Protein AF-A0A4Y2QS00-F1 (afdb_monomer_lite)

Structure (mmCIF, N/CA/C/O backbone):
data_AF-A0A4Y2QS00-F1
#
_entry.id   AF-A0A4Y2QS00-F1
#
loop_
_atom_site.group_PDB
_atom_site.id
_atom_site.type_symbol
_atom_site.label_atom_id
_atom_site.label_alt_id
_atom_site.label_comp_id
_atom_site.label_asym_id
_atom_site.label_entity_id
_atom_site.label_seq_id
_atom_site.pdbx_PDB_ins_code
_atom_site.Cartn_x
_atom_site.Cartn_y
_atom_site.Cartn_z
_atom_site.occupancy
_atom_site.B_iso_or_equiv
_atom_site.auth_seq_id
_atom_site.auth_comp_id
_atom_site.auth_asym_id
_atom_site.auth_atom_id
_atom_site.pdbx_PDB_model_num
ATOM 1 N N . MET A 1 1 ? 9.511 8.381 -19.163 1.00 77.06 1 MET A N 1
ATOM 2 C CA . MET A 1 1 ? 9.287 7.650 -17.892 1.00 77.06 1 MET A CA 1
ATOM 3 C C . MET A 1 1 ? 8.095 8.180 -17.091 1.00 77.06 1 MET A C 1
ATOM 5 O O . MET A 1 1 ? 7.253 7.379 -16.705 1.00 77.06 1 MET A O 1
ATOM 9 N N . ASN A 1 2 ? 7.961 9.499 -16.889 1.00 86.25 2 ASN A N 1
ATOM 10 C CA . ASN A 1 2 ? 6.842 10.070 -16.116 1.00 86.25 2 ASN A CA 1
ATOM 11 C C . ASN A 1 2 ? 5.462 9.656 -16.654 1.00 86.25 2 ASN A C 1
ATOM 13 O O . ASN A 1 2 ? 4.643 9.156 -15.889 1.00 86.25 2 ASN A O 1
ATOM 17 N N . ARG A 1 3 ? 5.238 9.755 -17.972 1.00 92.19 3 ARG A N 1
ATOM 18 C CA . ARG A 1 3 ? 3.991 9.306 -18.619 1.00 92.19 3 ARG A CA 1
ATOM 19 C C . ARG A 1 3 ? 3.634 7.857 -18.260 1.00 92.19 3 ARG A C 1
ATOM 21 O O . ARG A 1 3 ? 2.551 7.603 -17.752 1.00 92.19 3 ARG A O 1
ATOM 28 N N . THR A 1 4 ? 4.585 6.938 -18.418 1.00 91.81 4 THR A N 1
ATOM 29 C CA . THR A 1 4 ? 4.418 5.511 -18.106 1.00 91.81 4 THR A CA 1
ATOM 30 C C . THR A 1 4 ? 4.023 5.269 -16.647 1.00 91.81 4 THR A C 1
ATOM 32 O O . THR A 1 4 ? 3.169 4.430 -16.374 1.00 91.81 4 THR A O 1
ATOM 35 N N . LEU A 1 5 ? 4.623 5.994 -15.696 1.00 93.62 5 LEU A N 1
ATOM 36 C CA . LEU A 1 5 ? 4.269 5.869 -14.278 1.00 93.62 5 LEU A CA 1
ATOM 37 C C . LEU A 1 5 ? 2.853 6.371 -13.994 1.00 93.62 5 LEU A C 1
ATOM 39 O O . LEU A 1 5 ? 2.120 5.717 -13.256 1.00 93.62 5 LEU A O 1
ATOM 43 N N . PHE A 1 6 ? 2.453 7.493 -14.597 1.00 95.00 6 PHE A N 1
ATOM 44 C CA . PHE A 1 6 ? 1.093 8.014 -14.468 1.00 95.00 6 PHE A CA 1
ATOM 45 C C . PHE A 1 6 ? 0.054 7.070 -15.078 1.00 95.00 6 PHE A C 1
ATOM 47 O O . PHE A 1 6 ? -0.988 6.854 -14.465 1.00 95.00 6 PHE A O 1
ATOM 54 N N . ASP A 1 7 ? 0.336 6.467 -16.231 1.00 95.25 7 ASP A N 1
ATOM 55 C CA . ASP A 1 7 ? -0.579 5.516 -16.872 1.00 95.25 7 ASP A CA 1
ATOM 56 C C . ASP A 1 7 ? -0.750 4.247 -16.023 1.00 95.25 7 ASP A C 1
ATOM 58 O O . ASP A 1 7 ? -1.876 3.823 -15.758 1.00 95.25 7 ASP A O 1
ATOM 62 N N . LYS A 1 8 ? 0.348 3.709 -15.469 1.00 94.62 8 LYS A N 1
ATOM 63 C CA . LYS A 1 8 ? 0.295 2.597 -14.503 1.00 94.62 8 LYS A CA 1
ATOM 64 C C . LYS A 1 8 ? -0.479 2.973 -13.238 1.00 94.62 8 LYS A C 1
ATOM 66 O O . LYS A 1 8 ? -1.305 2.193 -12.772 1.00 94.62 8 LYS A O 1
ATOM 71 N N . ALA A 1 9 ? -0.245 4.164 -12.687 1.00 94.38 9 ALA A N 1
ATOM 72 C CA . ALA A 1 9 ? -0.947 4.634 -11.496 1.00 94.38 9 ALA A CA 1
ATOM 73 C C . ALA A 1 9 ? -2.456 4.800 -11.741 1.00 94.38 9 ALA A C 1
ATOM 75 O O . ALA A 1 9 ? -3.254 4.419 -10.887 1.00 94.38 9 ALA A O 1
ATOM 76 N N . ARG A 1 10 ? -2.862 5.315 -12.911 1.00 94.31 10 ARG A N 1
ATOM 77 C CA . ARG A 1 10 ? -4.276 5.410 -13.314 1.00 94.31 10 ARG A CA 1
ATOM 78 C C . ARG A 1 10 ? -4.9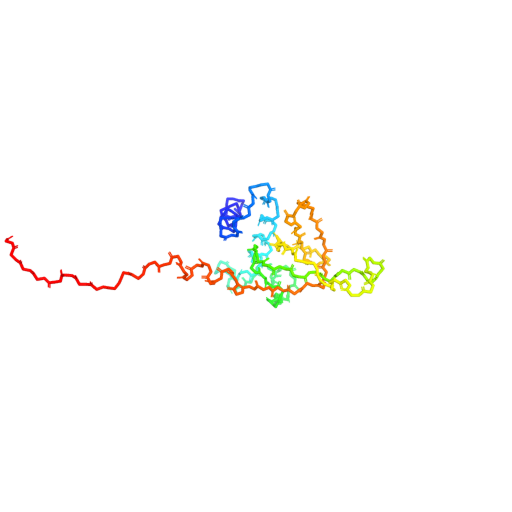32 4.035 -13.379 1.00 94.31 10 ARG A C 1
ATOM 80 O O . ARG A 1 10 ? -5.998 3.862 -12.794 1.00 94.31 10 ARG A O 1
ATOM 87 N N . ALA A 1 11 ? -4.277 3.068 -14.021 1.00 92.81 11 ALA A N 1
ATOM 88 C CA . ALA A 1 11 ? -4.771 1.696 -14.096 1.00 92.81 11 ALA A CA 1
ATOM 89 C C . ALA A 1 11 ? -4.928 1.072 -12.698 1.00 92.81 11 ALA A C 1
ATOM 91 O O . ALA A 1 11 ? -5.977 0.517 -12.390 1.00 92.81 11 ALA A O 1
ATOM 92 N N . MET A 1 12 ? -3.936 1.243 -11.815 1.00 92.81 12 MET A N 1
ATOM 93 C CA . MET A 1 12 ? -4.010 0.758 -10.430 1.00 92.81 12 MET A CA 1
ATOM 94 C C . MET A 1 12 ? -5.163 1.391 -9.648 1.00 92.81 12 MET A C 1
ATOM 96 O O . MET A 1 12 ? -5.860 0.688 -8.922 1.00 92.81 12 MET A O 1
ATOM 100 N N . LEU A 1 13 ? -5.383 2.703 -9.774 1.00 92.06 13 LEU A N 1
ATOM 101 C CA . LEU A 1 13 ? -6.494 3.389 -9.101 1.00 92.06 13 LEU A CA 1
ATOM 102 C C . LEU A 1 13 ? -7.857 2.901 -9.597 1.00 92.06 13 LEU A C 1
ATOM 104 O O . LEU A 1 13 ? -8.763 2.714 -8.788 1.00 92.06 13 LEU A O 1
ATOM 108 N N . TYR A 1 14 ? -7.987 2.695 -10.908 1.00 91.12 14 TYR A N 1
ATOM 109 C CA . TYR A 1 14 ? -9.213 2.188 -11.515 1.00 91.12 14 TYR A CA 1
ATOM 110 C C . TYR A 1 14 ? -9.522 0.768 -11.027 1.00 91.12 14 TYR A C 1
ATOM 112 O O . TYR A 1 14 ? -10.623 0.505 -10.550 1.00 91.12 14 TYR A O 1
ATOM 120 N N . ASP A 1 15 ? -8.519 -0.111 -11.049 1.00 89.00 15 ASP A N 1
ATOM 121 C CA . ASP A 1 15 ? -8.648 -1.504 -10.618 1.00 89.00 15 ASP A CA 1
ATOM 122 C C . ASP A 1 15 ? -8.987 -1.640 -9.125 1.00 89.00 15 ASP A C 1
ATOM 124 O O . ASP A 1 15 ? -9.842 -2.428 -8.726 1.00 89.00 15 ASP A O 1
ATOM 128 N N . SER A 1 16 ? -8.342 -0.819 -8.295 1.00 86.88 16 SER A N 1
ATOM 129 C CA . SER A 1 16 ? -8.509 -0.819 -6.838 1.00 86.88 16 SER A CA 1
ATOM 130 C C . SER A 1 16 ? -9.765 -0.101 -6.341 1.00 86.88 16 SER A C 1
ATOM 132 O O . SER A 1 16 ? -10.045 -0.140 -5.141 1.00 86.88 16 SER A O 1
ATOM 134 N N . LYS A 1 17 ? -10.49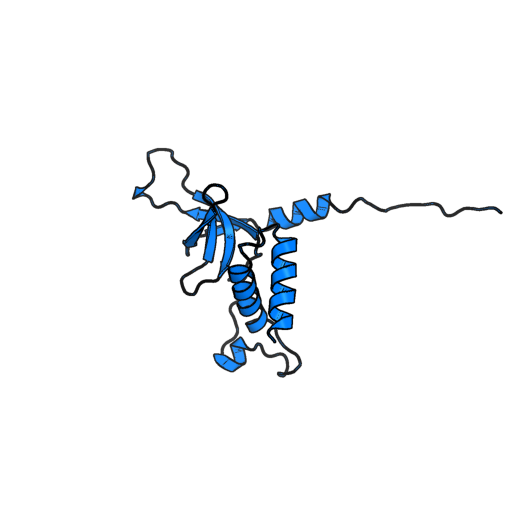9 0.595 -7.222 1.00 87.50 17 LYS A N 1
ATOM 135 C CA . LYS A 1 17 ? -11.630 1.475 -6.868 1.00 87.50 17 LYS A CA 1
ATOM 136 C C . LYS A 1 17 ? -11.268 2.512 -5.787 1.00 87.50 17 LYS A C 1
ATOM 138 O O . LYS A 1 17 ? -12.115 2.942 -5.000 1.00 87.50 17 LYS A O 1
ATOM 143 N N . LEU A 1 18 ? -9.998 2.920 -5.728 1.00 87.81 18 LEU A N 1
ATOM 144 C CA . LEU A 1 18 ? -9.518 3.931 -4.787 1.00 87.81 18 LEU A CA 1
ATOM 145 C C . LEU A 1 18 ? -9.891 5.344 -5.262 1.00 87.81 18 LEU A C 1
ATOM 147 O O . LEU A 1 18 ? -9.956 5.608 -6.465 1.00 87.81 18 LEU A O 1
ATOM 151 N N . PRO A 1 19 ? -10.108 6.298 -4.336 1.00 88.69 19 PRO A N 1
ATOM 152 C CA . PRO A 1 19 ? -10.387 7.673 -4.719 1.00 88.69 19 PRO A CA 1
ATOM 153 C C . PRO A 1 19 ? -9.174 8.294 -5.420 1.00 88.69 19 PRO A C 1
ATOM 155 O O . PRO A 1 19 ? -8.020 8.017 -5.081 1.00 88.69 19 PRO A O 1
ATOM 158 N N . LYS A 1 20 ? -9.435 9.223 -6.346 1.00 90.69 20 LYS A N 1
ATOM 159 C CA . LYS A 1 20 ? -8.387 9.954 -7.079 1.00 90.69 20 LYS A CA 1
ATOM 160 C C . LYS A 1 20 ? -7.420 10.698 -6.152 1.00 90.69 20 LYS A C 1
ATOM 162 O O . LYS A 1 20 ? -6.271 10.890 -6.526 1.00 90.69 20 LYS A O 1
ATOM 167 N N . SER A 1 21 ? -7.835 11.063 -4.936 1.00 90.06 21 SER A N 1
ATOM 168 C CA . SER A 1 21 ? -6.967 11.679 -3.921 1.00 90.06 21 SER A CA 1
ATOM 169 C C . SER A 1 21 ? -5.765 10.807 -3.530 1.00 90.06 21 SER A C 1
ATOM 171 O O . SER A 1 21 ? -4.745 11.336 -3.097 1.00 90.06 21 SER A O 1
ATOM 173 N N . CYS A 1 22 ? -5.829 9.487 -3.741 1.00 90.12 22 CYS A N 1
ATOM 174 C CA . CYS A 1 22 ? -4.731 8.560 -3.468 1.00 90.12 22 CYS A CA 1
ATOM 175 C C . CYS A 1 22 ? -3.673 8.483 -4.588 1.00 90.12 22 CYS A C 1
ATOM 177 O O . CYS A 1 22 ? -2.772 7.644 -4.509 1.00 90.12 22 CYS A O 1
ATOM 179 N N . TRP A 1 23 ? -3.738 9.338 -5.616 1.00 93.25 23 TRP A N 1
ATOM 180 C CA . TRP A 1 23 ? -2.845 9.284 -6.781 1.00 93.25 23 TRP A CA 1
ATOM 181 C C . TRP A 1 23 ? -1.352 9.295 -6.432 1.00 93.25 23 TRP A C 1
ATOM 183 O O . TRP A 1 23 ? -0.582 8.539 -7.024 1.00 93.25 23 TRP A O 1
ATOM 193 N N . GLY A 1 24 ? -0.939 10.076 -5.429 1.00 94.06 24 GLY A N 1
ATOM 194 C CA . GLY A 1 24 ? 0.464 10.142 -5.011 1.00 94.06 24 GLY A CA 1
ATOM 195 C C . GLY A 1 24 ? 0.989 8.811 -4.460 1.00 94.06 24 GLY A C 1
ATOM 196 O O . GLY A 1 24 ? 2.159 8.475 -4.646 1.00 94.06 24 GLY A O 1
ATOM 197 N N . TYR A 1 25 ? 0.129 8.013 -3.822 1.00 93.75 25 TYR A N 1
ATOM 198 C CA . TYR A 1 25 ? 0.486 6.672 -3.353 1.00 93.75 25 TYR A CA 1
ATOM 199 C C . TYR A 1 25 ? 0.514 5.663 -4.500 1.00 93.75 25 TYR A C 1
ATOM 201 O O . TYR A 1 25 ? 1.431 4.845 -4.566 1.00 93.75 25 TYR A O 1
ATOM 209 N N . ALA A 1 26 ? -0.426 5.773 -5.441 1.00 93.94 26 ALA A N 1
ATOM 210 C CA . ALA A 1 26 ? -0.458 4.929 -6.629 1.00 93.94 26 ALA A CA 1
ATOM 211 C C . ALA A 1 26 ? 0.789 5.122 -7.508 1.00 93.94 26 ALA A C 1
ATOM 213 O O . ALA A 1 26 ? 1.363 4.140 -7.966 1.00 93.94 26 ALA A O 1
ATOM 214 N N . ILE A 1 27 ? 1.277 6.357 -7.682 1.00 95.31 27 ILE A N 1
ATOM 215 C CA . ILE A 1 27 ? 2.528 6.619 -8.417 1.00 95.31 27 ILE A CA 1
ATOM 216 C C . ILE A 1 27 ? 3.733 6.001 -7.707 1.00 95.31 27 ILE A C 1
ATOM 218 O O . ILE A 1 27 ? 4.568 5.372 -8.354 1.00 95.31 27 ILE A O 1
ATOM 222 N N . GLN A 1 28 ? 3.819 6.128 -6.380 1.00 94.56 28 GLN A N 1
ATOM 223 C CA . GLN A 1 28 ? 4.889 5.491 -5.606 1.00 94.56 28 GLN A CA 1
ATOM 224 C C . GLN A 1 28 ? 4.848 3.962 -5.735 1.00 94.56 28 GLN A C 1
ATOM 226 O O . GLN A 1 28 ? 5.891 3.332 -5.904 1.00 94.56 28 GLN A O 1
ATOM 231 N N . ALA A 1 29 ? 3.656 3.361 -5.705 1.00 94.56 29 ALA A N 1
ATOM 232 C CA . ALA A 1 29 ? 3.485 1.929 -5.925 1.00 94.56 29 ALA A CA 1
ATOM 233 C C . ALA A 1 29 ? 3.869 1.518 -7.355 1.00 94.56 29 ALA A C 1
ATOM 235 O O . ALA A 1 29 ? 4.596 0.542 -7.538 1.00 94.56 29 ALA A O 1
ATOM 236 N N . ALA A 1 30 ? 3.466 2.298 -8.360 1.00 94.88 30 ALA A N 1
ATOM 237 C CA . ALA A 1 30 ? 3.837 2.074 -9.751 1.00 94.88 30 ALA A CA 1
ATOM 238 C C . ALA A 1 30 ? 5.354 2.148 -9.959 1.00 94.88 30 ALA A C 1
ATOM 240 O O . ALA A 1 30 ? 5.909 1.291 -10.640 1.00 94.88 30 ALA A O 1
ATOM 241 N N . ALA A 1 31 ? 6.037 3.111 -9.336 1.00 94.31 31 ALA A N 1
ATOM 242 C CA . ALA A 1 31 ? 7.493 3.213 -9.376 1.00 94.31 31 ALA A CA 1
ATOM 243 C C . ALA A 1 31 ? 8.166 2.022 -8.675 1.00 94.31 31 ALA A C 1
ATOM 245 O O . ALA A 1 31 ? 9.099 1.429 -9.214 1.00 94.31 31 ALA A O 1
ATOM 246 N N . PHE A 1 32 ? 7.655 1.622 -7.506 1.00 93.19 32 PHE A N 1
ATOM 247 C CA . PHE A 1 32 ? 8.156 0.463 -6.767 1.00 93.19 32 PHE A CA 1
ATOM 248 C C . PHE A 1 32 ? 8.083 -0.830 -7.587 1.00 93.19 32 PHE A C 1
ATOM 250 O O . PHE A 1 32 ? 9.043 -1.605 -7.586 1.00 93.19 32 PHE A O 1
ATOM 257 N N . LEU A 1 33 ? 6.962 -1.049 -8.279 1.00 93.31 33 LEU A N 1
ATOM 258 C CA . LEU A 1 33 ? 6.752 -2.208 -9.143 1.00 93.31 33 LEU A CA 1
ATOM 259 C C . LEU A 1 33 ? 7.573 -2.104 -10.424 1.00 93.31 33 LEU A C 1
ATOM 261 O O . LEU A 1 33 ? 8.222 -3.066 -10.807 1.00 93.31 33 LEU A O 1
ATOM 265 N N . HIS A 1 34 ? 7.605 -0.934 -11.059 1.00 92.31 34 HIS A N 1
ATOM 266 C CA . HIS A 1 34 ? 8.360 -0.731 -12.291 1.00 92.31 34 HIS A CA 1
ATOM 267 C C . HIS A 1 34 ? 9.851 -1.024 -12.117 1.00 92.31 34 HIS A C 1
ATOM 269 O O . HIS A 1 34 ? 10.436 -1.653 -12.990 1.00 92.31 34 HIS A O 1
ATOM 275 N N . ASN A 1 35 ? 10.430 -0.669 -10.968 1.00 92.44 35 ASN A N 1
ATOM 276 C CA . ASN A 1 35 ? 11.826 -0.978 -10.662 1.00 92.44 35 ASN A CA 1
ATOM 277 C C . ASN A 1 35 ? 12.100 -2.484 -10.482 1.00 92.44 35 ASN A C 1
ATOM 279 O O . ASN A 1 35 ? 13.258 -2.880 -10.468 1.00 92.44 35 ASN A O 1
ATOM 283 N N . ARG A 1 36 ? 11.066 -3.319 -10.326 1.00 92.75 36 ARG A N 1
ATOM 284 C CA . ARG A 1 36 ? 11.159 -4.775 -10.104 1.00 92.75 36 ARG A CA 1
ATOM 285 C C . ARG A 1 36 ? 10.651 -5.603 -11.281 1.00 92.75 36 ARG A C 1
ATOM 287 O O . ARG A 1 36 ? 10.618 -6.823 -11.184 1.00 92.75 36 ARG A O 1
ATOM 294 N N . ILE A 1 37 ? 10.224 -4.950 -12.358 1.00 90.38 37 ILE A N 1
ATOM 295 C CA . ILE A 1 37 ? 9.819 -5.617 -13.594 1.00 90.38 37 ILE A CA 1
ATOM 296 C C . ILE A 1 37 ? 11.066 -5.729 -14.482 1.00 90.38 37 ILE A C 1
ATOM 298 O O . ILE A 1 37 ? 11.752 -4.714 -14.652 1.00 90.38 37 ILE A O 1
ATOM 302 N N . PRO A 1 38 ? 11.381 -6.923 -15.015 1.00 88.81 38 PRO A N 1
ATOM 303 C CA . PRO A 1 38 ? 12.495 -7.092 -15.941 1.00 88.81 38 PRO A CA 1
ATOM 304 C C . PRO A 1 38 ? 12.229 -6.301 -17.221 1.00 88.81 38 PRO A C 1
ATOM 306 O O . PRO A 1 38 ? 11.080 -6.159 -17.650 1.00 88.81 38 PRO A O 1
ATOM 309 N N . CYS A 1 39 ? 13.279 -5.735 -17.804 1.00 87.19 39 CYS A N 1
ATOM 310 C CA . CYS A 1 39 ? 13.158 -4.905 -18.994 1.00 87.19 39 CYS A CA 1
ATOM 311 C C . CYS A 1 39 ? 14.126 -5.385 -20.076 1.00 87.19 39 CYS A C 1
ATOM 313 O O . CYS A 1 39 ? 15.332 -5.470 -19.856 1.00 87.19 39 CYS A O 1
ATOM 315 N N . THR A 1 40 ? 13.593 -5.649 -21.267 1.00 86.88 40 THR A N 1
ATOM 316 C CA . THR A 1 40 ? 14.347 -6.189 -22.409 1.00 86.88 40 THR A CA 1
ATOM 317 C C . THR A 1 40 ? 15.500 -5.281 -22.832 1.00 86.88 40 THR A C 1
ATOM 319 O O . THR A 1 40 ? 16.561 -5.755 -23.219 1.00 86.88 40 THR A O 1
ATOM 322 N N . SER A 1 41 ? 15.343 -3.963 -22.680 1.00 86.06 41 SER A N 1
ATOM 323 C CA . SER A 1 41 ? 16.389 -2.978 -22.984 1.00 86.06 41 SE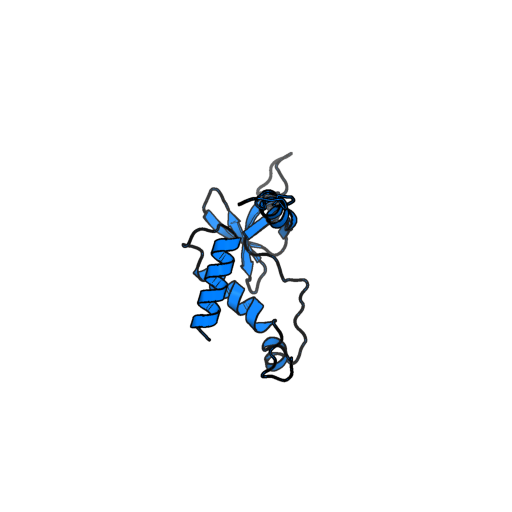R A CA 1
ATOM 324 C C . SER A 1 41 ? 17.624 -3.056 -22.079 1.00 86.06 41 SER A C 1
ATOM 326 O O . SER A 1 41 ? 18.604 -2.369 -22.342 1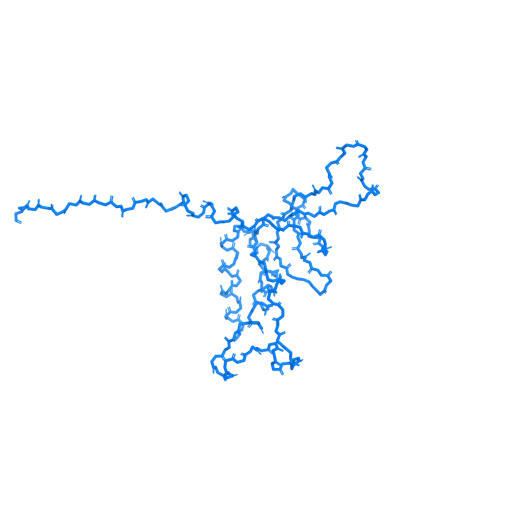.00 86.06 41 SER A O 1
ATOM 328 N N . ILE A 1 42 ? 17.565 -3.818 -20.985 1.00 86.69 42 ILE A N 1
ATOM 329 C CA . ILE A 1 42 ? 18.673 -4.024 -20.045 1.00 86.69 42 ILE A CA 1
ATOM 330 C C . ILE A 1 42 ? 18.971 -5.517 -19.873 1.00 86.69 42 ILE A C 1
ATOM 332 O O . ILE A 1 42 ? 19.244 -5.971 -18.766 1.00 86.69 42 ILE A O 1
ATOM 336 N N . ASN A 1 43 ? 18.911 -6.277 -20.970 1.00 88.75 43 ASN A N 1
ATOM 337 C CA . ASN A 1 43 ? 19.185 -7.719 -20.998 1.00 88.75 43 ASN A CA 1
ATOM 338 C C . ASN A 1 43 ? 18.331 -8.499 -19.983 1.00 88.75 43 ASN A C 1
ATOM 340 O O . ASN A 1 43 ? 18.841 -9.335 -19.244 1.00 88.75 43 ASN A O 1
ATOM 344 N N . ASP A 1 44 ? 17.042 -8.160 -19.900 1.00 87.69 44 ASP A N 1
ATOM 345 C CA . ASP A 1 44 ? 16.064 -8.768 -18.988 1.00 87.69 44 ASP A CA 1
ATOM 346 C C . ASP A 1 44 ? 16.386 -8.639 -17.489 1.00 87.69 44 ASP A C 1
ATOM 348 O O . ASP A 1 44 ? 15.728 -9.255 -16.647 1.00 87.69 44 ASP A O 1
ATOM 352 N N . HIS A 1 45 ? 17.323 -7.763 -17.119 1.00 89.12 45 HIS A N 1
ATOM 353 C CA . HIS A 1 45 ? 17.527 -7.372 -15.730 1.00 89.12 45 HIS A CA 1
ATOM 354 C C . HIS A 1 45 ? 16.416 -6.449 -15.233 1.00 89.12 45 HIS A C 1
ATOM 356 O O . HIS A 1 45 ? 15.701 -5.794 -15.998 1.00 89.12 45 HIS A O 1
ATOM 362 N N . THR A 1 46 ? 16.274 -6.362 -13.912 1.00 91.75 46 THR A N 1
ATOM 363 C CA . THR A 1 46 ? 15.411 -5.347 -13.294 1.00 91.75 46 THR A CA 1
ATOM 364 C C . THR A 1 46 ? 16.211 -4.071 -12.999 1.00 91.75 46 THR A C 1
ATOM 366 O O . THR A 1 46 ? 17.380 -4.151 -12.616 1.00 91.75 46 THR A O 1
ATOM 369 N N . PRO A 1 47 ? 15.614 -2.866 -13.085 1.00 91.56 47 PRO A N 1
ATOM 370 C CA . PRO A 1 47 ? 16.297 -1.642 -12.652 1.00 91.56 47 PRO A CA 1
ATOM 371 C C . PRO A 1 47 ? 16.781 -1.697 -11.191 1.00 91.56 47 PRO A C 1
ATOM 373 O O . PRO A 1 47 ? 17.762 -1.051 -10.827 1.00 91.56 47 PRO A O 1
ATOM 376 N N . TYR A 1 48 ? 16.098 -2.473 -10.343 1.00 91.75 48 TYR A N 1
ATOM 377 C CA . TYR A 1 48 ? 16.522 -2.758 -8.976 1.00 91.75 48 TYR A CA 1
ATOM 378 C C . TYR A 1 48 ? 17.830 -3.560 -8.931 1.00 91.75 48 TYR A C 1
ATOM 380 O O . TYR A 1 48 ? 18.728 -3.182 -8.183 1.00 91.75 48 TYR A O 1
ATOM 388 N N . GLU A 1 49 ? 17.964 -4.606 -9.750 1.00 92.69 49 GLU A N 1
ATOM 389 C CA . GLU A 1 49 ? 19.205 -5.385 -9.867 1.00 92.69 49 GLU A CA 1
ATOM 390 C C . GLU A 1 49 ? 20.373 -4.527 -10.326 1.00 92.69 49 GLU A C 1
ATOM 392 O O . GLU A 1 49 ? 21.430 -4.582 -9.713 1.00 92.69 49 GLU A O 1
ATOM 397 N N . LEU A 1 50 ? 20.181 -3.678 -11.336 1.00 91.00 50 LEU A N 1
ATOM 398 C CA . LEU A 1 50 ? 21.251 -2.796 -11.809 1.00 91.00 50 LEU A CA 1
ATOM 399 C C . LEU A 1 50 ? 21.727 -1.815 -10.734 1.00 91.00 50 LEU A C 1
ATOM 401 O O . LEU A 1 50 ? 22.897 -1.449 -10.694 1.00 91.00 50 LEU A O 1
ATOM 405 N N . LYS A 1 51 ? 20.815 -1.371 -9.864 1.00 91.44 51 LYS A N 1
ATOM 406 C CA . LYS A 1 51 ? 21.126 -0.389 -8.823 1.00 91.44 51 LYS A CA 1
ATOM 407 C C . LYS A 1 51 ? 21.743 -1.010 -7.571 1.00 91.44 51 LYS A C 1
ATOM 409 O O . LYS A 1 51 ? 22.580 -0.378 -6.936 1.00 91.44 51 LYS A O 1
ATOM 414 N N . TYR A 1 52 ? 21.272 -2.187 -7.168 1.00 90.62 52 TYR A N 1
ATOM 415 C CA . TYR A 1 52 ? 21.628 -2.812 -5.889 1.00 90.62 52 TYR A CA 1
ATOM 416 C C . TYR A 1 52 ? 22.418 -4.113 -6.048 1.00 90.62 52 TYR A C 1
ATOM 418 O O . TYR A 1 52 ? 22.675 -4.776 -5.045 1.00 90.62 52 TYR A O 1
ATOM 426 N N . SER A 1 53 ? 22.745 -4.509 -7.281 1.00 91.50 53 SER A N 1
ATOM 427 C CA . SER A 1 53 ? 23.427 -5.761 -7.642 1.00 91.50 53 SER A CA 1
ATOM 428 C C . SER A 1 53 ? 22.808 -7.010 -7.001 1.00 91.50 53 SER A C 1
ATOM 430 O O . SER A 1 53 ? 23.483 -8.007 -6.758 1.00 91.50 53 SER A O 1
ATOM 432 N N . THR A 1 54 ? 21.513 -6.952 -6.684 1.00 91.19 54 THR A N 1
ATOM 433 C CA . THR A 1 54 ? 20.773 -7.981 -5.946 1.00 91.19 54 THR A CA 1
ATOM 434 C C . THR A 1 54 ? 19.389 -8.161 -6.556 1.00 91.19 54 THR A C 1
ATOM 436 O O . THR A 1 54 ? 18.737 -7.190 -6.948 1.00 91.19 54 THR A O 1
ATOM 439 N N . LYS A 1 55 ? 18.922 -9.412 -6.631 1.00 88.94 55 LYS A N 1
ATOM 440 C CA . LYS A 1 55 ? 17.585 -9.719 -7.153 1.00 88.94 55 LYS A CA 1
ATOM 441 C C . LYS A 1 55 ? 16.503 -9.163 -6.222 1.00 88.94 55 LYS A C 1
ATOM 443 O O . LYS A 1 55 ? 16.633 -9.285 -4.999 1.00 88.94 55 LYS A O 1
ATOM 448 N N . PRO A 1 56 ? 15.424 -8.562 -6.753 1.00 89.94 56 PRO A N 1
ATOM 449 C CA . PRO A 1 56 ? 14.353 -8.047 -5.922 1.00 89.94 56 PRO A CA 1
ATOM 450 C C . PRO A 1 56 ? 13.572 -9.186 -5.264 1.00 89.94 56 PRO A C 1
ATOM 452 O O . PRO A 1 56 ? 13.123 -10.1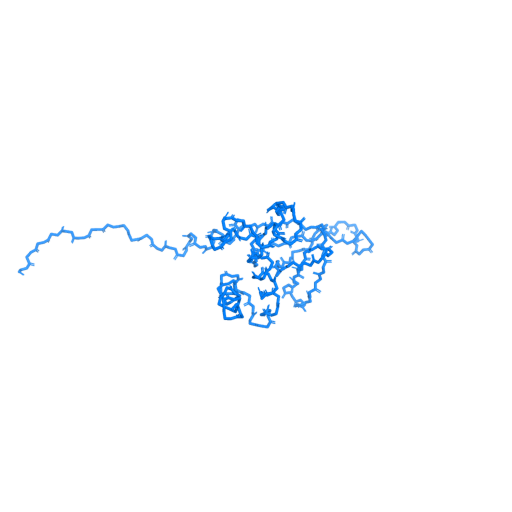21 -5.920 1.00 89.94 56 PRO A O 1
ATOM 455 N N . ASP A 1 57 ? 13.329 -9.061 -3.962 1.00 88.94 57 ASP A N 1
ATOM 456 C CA . ASP A 1 57 ? 12.392 -9.928 -3.246 1.00 88.94 57 ASP A CA 1
ATOM 457 C C . ASP A 1 57 ? 10.946 -9.609 -3.668 1.00 88.94 57 ASP A C 1
ATOM 459 O O . ASP A 1 57 ? 10.401 -8.544 -3.347 1.00 88.94 57 ASP A O 1
ATOM 463 N N . LEU A 1 58 ? 10.333 -10.539 -4.405 1.00 89.25 58 LEU A N 1
ATOM 464 C CA . LEU A 1 58 ? 8.968 -10.421 -4.924 1.00 89.25 58 LEU A CA 1
ATOM 465 C C . LEU A 1 58 ? 7.899 -10.780 -3.880 1.00 89.25 58 LEU A C 1
ATOM 467 O O . LEU A 1 58 ? 6.742 -10.406 -4.045 1.00 89.25 58 LEU A O 1
ATOM 471 N N . SER A 1 59 ? 8.269 -11.411 -2.760 1.00 89.19 59 SER A N 1
ATOM 472 C CA . SER A 1 59 ? 7.337 -11.846 -1.699 1.00 89.19 59 SER A CA 1
ATOM 473 C C . SER A 1 59 ? 6.607 -10.678 -1.019 1.00 89.19 59 SER A C 1
ATOM 475 O O .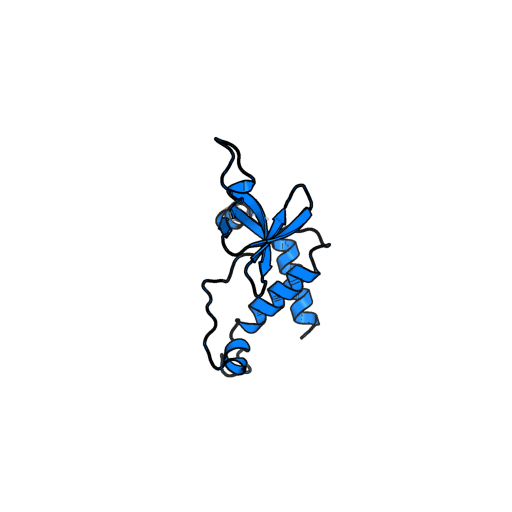 SER A 1 59 ? 5.569 -10.844 -0.368 1.00 89.19 59 SER A O 1
ATOM 477 N N . LYS A 1 60 ? 7.179 -9.477 -1.150 1.00 86.81 60 LYS A N 1
ATOM 478 C CA . LYS A 1 60 ? 6.656 -8.214 -0.617 1.00 86.81 60 LYS A CA 1
ATOM 479 C C . LYS A 1 60 ? 5.658 -7.538 -1.551 1.00 86.81 60 LYS A C 1
ATOM 481 O O . LYS A 1 60 ? 5.020 -6.577 -1.131 1.00 86.81 60 LYS A O 1
ATOM 486 N N . ILE A 1 61 ? 5.535 -7.990 -2.797 1.00 91.88 61 ILE A N 1
ATOM 487 C CA . ILE A 1 61 ? 4.589 -7.420 -3.754 1.00 91.88 61 ILE A CA 1
ATOM 488 C C . ILE A 1 61 ? 3.174 -7.837 -3.359 1.00 91.88 61 ILE A C 1
ATOM 490 O O . ILE A 1 61 ? 2.912 -9.001 -3.066 1.00 91.88 61 ILE A O 1
ATOM 494 N N . ARG A 1 62 ? 2.274 -6.855 -3.327 1.00 92.75 62 ARG A N 1
ATOM 495 C CA . ARG A 1 62 ? 0.861 -7.003 -2.981 1.00 92.75 62 ARG A CA 1
ATOM 496 C C . ARG A 1 62 ? -0.023 -6.217 -3.935 1.00 92.75 62 ARG A C 1
ATOM 498 O O . ARG A 1 62 ? 0.402 -5.204 -4.501 1.00 92.75 62 ARG A O 1
ATOM 505 N N . ILE A 1 63 ? -1.266 -6.663 -4.085 1.00 91.25 63 ILE A N 1
ATOM 506 C CA . ILE A 1 63 ? -2.255 -6.005 -4.949 1.00 91.25 63 ILE A CA 1
ATOM 507 C C . ILE A 1 63 ? -2.747 -4.713 -4.289 1.00 91.25 63 ILE A C 1
ATOM 509 O O . ILE A 1 63 ? -3.391 -4.753 -3.242 1.00 91.25 63 ILE A O 1
ATOM 513 N N . VAL A 1 64 ? -2.465 -3.559 -4.899 1.00 91.88 64 VAL A N 1
ATOM 514 C CA . VAL A 1 64 ? -2.983 -2.254 -4.446 1.00 91.88 64 VAL A CA 1
ATOM 515 C C . VAL A 1 64 ? -4.513 -2.276 -4.458 1.00 91.88 64 VAL A C 1
ATOM 517 O O . VAL A 1 64 ? -5.116 -2.738 -5.418 1.00 91.88 64 VAL A O 1
ATOM 520 N N . GLY A 1 65 ? -5.144 -1.785 -3.391 1.00 90.31 65 GLY A N 1
ATOM 521 C CA . GLY A 1 65 ? -6.597 -1.819 -3.214 1.00 90.31 65 GLY A CA 1
ATOM 522 C C . GLY A 1 65 ? -7.127 -3.009 -2.428 1.00 90.31 65 GLY A C 1
ATOM 523 O O . GLY A 1 65 ? -8.313 -3.028 -2.115 1.00 90.31 65 GLY A O 1
ATOM 524 N N . CYS A 1 66 ? -6.291 -3.997 -2.097 1.00 92.31 66 CYS A N 1
ATOM 525 C CA . CYS A 1 66 ? -6.769 -5.172 -1.376 1.00 92.31 66 CYS A CA 1
ATOM 526 C C . CYS A 1 66 ? -7.116 -4.887 0.089 1.00 92.31 66 CYS A C 1
ATOM 528 O O . CYS A 1 66 ? -6.611 -3.947 0.717 1.00 92.31 66 CYS A O 1
ATOM 530 N N . ASP A 1 67 ? -7.977 -5.748 0.633 1.00 92.31 67 ASP A N 1
ATOM 531 C CA . ASP A 1 67 ? -8.329 -5.745 2.046 1.00 92.31 67 ASP A CA 1
ATOM 532 C C . ASP A 1 67 ? -7.083 -6.095 2.877 1.00 92.31 67 ASP A C 1
ATOM 534 O O . ASP A 1 67 ? -6.468 -7.150 2.710 1.00 92.31 67 ASP A O 1
ATOM 538 N N . ALA A 1 68 ? -6.723 -5.214 3.802 1.00 93.31 68 ALA A N 1
ATOM 539 C CA . ALA A 1 68 ? -5.543 -5.316 4.645 1.00 93.31 68 ALA A CA 1
ATOM 540 C C . ALA A 1 68 ? -5.940 -5.289 6.126 1.00 93.31 68 ALA A C 1
ATOM 542 O O . ALA A 1 68 ? -6.546 -4.336 6.610 1.00 93.31 68 ALA A O 1
ATOM 543 N N . TYR A 1 69 ? -5.574 -6.325 6.873 1.00 93.88 69 TYR A N 1
ATOM 544 C CA . TYR A 1 69 ? -5.846 -6.443 8.302 1.00 93.88 69 TYR A CA 1
ATOM 545 C C . TYR A 1 69 ? -4.598 -6.084 9.095 1.00 93.88 69 TYR A C 1
ATOM 547 O O . TYR A 1 69 ? -3.601 -6.809 9.087 1.00 93.88 69 TYR A O 1
ATOM 555 N N . VAL A 1 70 ? -4.661 -4.952 9.789 1.00 93.12 70 VAL A N 1
ATOM 556 C CA . VAL A 1 70 ? -3.552 -4.416 10.577 1.00 93.12 70 VAL A CA 1
ATOM 557 C C . VAL A 1 70 ? -3.739 -4.808 12.031 1.00 93.12 70 VAL A C 1
ATOM 559 O O . VAL A 1 70 ? -4.822 -4.627 12.593 1.00 93.12 70 VAL A O 1
ATOM 562 N N . ARG A 1 71 ? -2.687 -5.329 12.666 1.00 89.62 71 ARG A N 1
ATOM 563 C CA . ARG A 1 71 ? -2.714 -5.628 14.102 1.00 89.62 71 ARG A CA 1
ATOM 564 C C . ARG A 1 71 ? -2.850 -4.325 14.903 1.00 89.62 71 ARG A C 1
ATOM 566 O O . ARG A 1 71 ? -1.996 -3.453 14.801 1.00 89.62 71 ARG A O 1
ATOM 573 N N . VAL A 1 72 ? -3.891 -4.223 15.727 1.00 86.50 72 VAL A N 1
ATOM 574 C CA . VAL A 1 72 ? -4.067 -3.109 16.682 1.00 86.50 72 VAL A CA 1
ATOM 575 C C . VAL A 1 72 ? -3.063 -3.262 17.835 1.00 86.50 72 VAL A C 1
ATOM 577 O O . VAL A 1 72 ? -2.724 -4.387 18.190 1.00 86.50 72 VAL A O 1
ATOM 580 N N . ALA A 1 73 ? -2.532 -2.194 18.421 1.00 83.38 73 ALA A N 1
ATOM 581 C CA . ALA A 1 73 ? -1.640 -2.340 19.578 1.00 83.38 73 ALA A CA 1
ATOM 582 C C . ALA A 1 73 ? -2.407 -2.886 20.795 1.00 83.38 73 ALA A C 1
ATOM 584 O O . ALA A 1 73 ? -3.570 -2.542 20.985 1.00 83.38 73 ALA A O 1
ATOM 585 N N . ASP A 1 74 ? -1.769 -3.716 21.624 1.00 78.69 74 ASP A N 1
ATOM 586 C CA . ASP A 1 74 ? -2.413 -4.283 22.819 1.00 78.69 74 ASP A CA 1
ATOM 587 C C . ASP A 1 74 ? -2.843 -3.194 23.822 1.00 78.69 74 ASP A C 1
ATOM 589 O O . ASP A 1 74 ? -3.876 -3.326 24.464 1.00 78.69 74 ASP A O 1
ATOM 593 N N . THR A 1 75 ? -2.137 -2.060 23.852 1.00 77.94 75 THR A N 1
ATOM 594 C CA . THR A 1 75 ? -2.466 -0.879 24.670 1.00 77.94 75 THR A CA 1
ATOM 595 C C . THR A 1 75 ? -3.774 -0.187 24.286 1.00 77.94 75 THR A C 1
ATOM 597 O O . THR A 1 75 ? -4.349 0.530 25.097 1.00 77.94 75 THR A O 1
ATOM 600 N N . GLN A 1 76 ? -4.248 -0.379 23.054 1.00 76.62 76 GLN A N 1
ATOM 601 C CA . GLN A 1 76 ? -5.490 0.216 22.550 1.00 76.62 76 GLN A CA 1
ATOM 602 C C . GLN A 1 76 ? -6.671 -0.761 22.604 1.00 76.62 76 GLN A C 1
ATOM 604 O O . GLN A 1 76 ? -7.752 -0.428 22.125 1.00 76.62 76 GLN A O 1
ATOM 609 N N . ARG A 1 77 ? -6.465 -1.968 23.145 1.00 81.12 77 ARG A N 1
ATOM 610 C CA . ARG A 1 77 ? -7.483 -3.018 23.233 1.00 81.12 77 ARG A CA 1
ATOM 611 C C . ARG A 1 77 ? -7.978 -3.159 24.665 1.00 81.12 77 ARG A C 1
ATOM 613 O O . ARG A 1 77 ? -7.192 -3.192 25.607 1.00 81.12 77 ARG A O 1
ATOM 620 N N . ARG A 1 78 ? -9.284 -3.331 24.819 1.00 81.06 78 ARG A N 1
ATOM 621 C CA . ARG A 1 78 ? -9.928 -3.853 26.025 1.00 81.06 78 ARG A CA 1
ATOM 622 C C . ARG A 1 78 ? -10.200 -5.350 25.853 1.00 81.06 78 ARG A C 1
ATOM 624 O O . ARG A 1 78 ? -10.006 -5.931 24.781 1.00 81.06 78 ARG A O 1
ATOM 631 N N . LYS A 1 79 ? -10.602 -6.015 26.938 1.00 83.00 79 LYS A N 1
ATOM 632 C CA . LYS A 1 79 ? -10.919 -7.451 26.925 1.00 83.00 79 LYS A CA 1
ATOM 633 C C . LYS A 1 79 ? -12.014 -7.722 25.879 1.00 83.00 79 LYS A C 1
ATOM 635 O O . LYS A 1 79 ? -13.049 -7.074 25.923 1.00 83.00 79 LYS A O 1
ATOM 640 N N . LEU A 1 80 ? -11.772 -8.692 24.987 1.00 81.56 80 LEU A N 1
ATOM 641 C CA . LEU A 1 80 ? -12.626 -9.092 23.847 1.00 81.56 80 LEU A CA 1
ATOM 642 C C . LEU A 1 80 ? -12.643 -8.156 22.622 1.00 81.56 80 LEU A C 1
ATOM 644 O O . LEU A 1 80 ? -13.322 -8.474 21.647 1.00 81.56 80 LEU A O 1
ATOM 648 N N . ASP A 1 81 ? -11.857 -7.077 22.600 1.00 84.81 81 ASP A N 1
ATOM 649 C CA . ASP A 1 81 ? -11.784 -6.220 21.412 1.00 84.81 81 ASP A CA 1
ATOM 650 C C . ASP A 1 81 ? -11.136 -6.931 20.206 1.00 84.81 81 ASP A C 1
ATOM 652 O O . ASP A 1 81 ? -10.240 -7.779 20.362 1.00 84.81 81 ASP A O 1
ATOM 656 N N . PRO A 1 82 ? -11.528 -6.565 18.970 1.00 85.12 82 PRO A N 1
ATOM 657 C CA . PRO A 1 82 ? -10.947 -7.135 17.765 1.00 85.12 82 PRO A CA 1
ATOM 658 C C . PRO A 1 82 ? -9.434 -6.889 17.701 1.00 85.12 82 PRO A C 1
ATOM 660 O O . PRO A 1 82 ? -8.936 -5.764 17.764 1.00 85.12 82 PRO A O 1
ATOM 663 N N . LYS A 1 83 ? -8.672 -7.970 17.498 1.00 86.81 83 LYS A N 1
ATOM 664 C CA . LYS A 1 83 ? -7.201 -7.913 17.431 1.00 86.81 83 LYS A CA 1
ATOM 665 C C . LYS A 1 83 ? -6.687 -7.232 16.158 1.00 86.81 83 LYS A C 1
ATOM 667 O O . LYS A 1 83 ? -5.540 -6.780 16.117 1.00 86.81 83 LYS A O 1
ATOM 672 N N . SER A 1 84 ? -7.495 -7.138 15.112 1.00 90.12 84 SER A N 1
ATOM 673 C CA . SER A 1 84 ? -7.092 -6.534 13.845 1.00 90.12 84 SER A CA 1
ATOM 674 C C . SER A 1 84 ? -8.144 -5.574 13.330 1.00 90.12 84 SER A C 1
ATOM 676 O O . SER A 1 84 ? -9.333 -5.877 13.375 1.00 90.12 84 SER A O 1
ATOM 678 N N . LYS A 1 85 ? -7.688 -4.456 12.773 1.00 91.19 85 LYS A N 1
ATOM 679 C CA . LYS A 1 85 ? -8.539 -3.489 12.092 1.00 91.19 85 LYS A CA 1
ATOM 680 C C . LYS A 1 85 ? -8.445 -3.697 10.586 1.00 91.19 85 LYS A C 1
ATOM 682 O O . LYS A 1 85 ? -7.344 -3.807 10.044 1.00 91.19 85 LYS A O 1
ATOM 687 N N . LYS A 1 86 ? -9.602 -3.749 9.928 1.00 92.38 86 LYS A N 1
ATOM 688 C CA . LYS A 1 86 ? -9.699 -3.796 8.470 1.00 92.38 86 LYS A CA 1
ATOM 689 C C . LYS A 1 86 ? -9.378 -2.420 7.882 1.00 92.38 86 LYS A C 1
ATOM 691 O O . LYS A 1 86 ? -9.932 -1.413 8.313 1.00 92.38 86 LYS A O 1
ATOM 696 N N . MET A 1 87 ? -8.486 -2.395 6.906 1.00 93.44 87 MET A N 1
ATOM 697 C CA . MET A 1 87 ? -8.030 -1.227 6.156 1.00 93.44 87 MET A CA 1
ATOM 698 C C . MET A 1 87 ? -7.851 -1.615 4.684 1.00 93.44 87 MET A C 1
ATOM 700 O O . MET A 1 87 ? -7.987 -2.783 4.329 1.00 93.44 87 MET A O 1
ATOM 704 N N . ILE A 1 88 ? -7.541 -0.646 3.827 1.00 93.44 88 ILE A N 1
ATOM 705 C CA . ILE A 1 88 ? -7.227 -0.880 2.415 1.00 93.44 88 ILE A CA 1
ATOM 706 C C . ILE A 1 88 ? -5.733 -0.668 2.196 1.00 93.44 88 ILE A C 1
ATOM 708 O O . ILE A 1 88 ? -5.171 0.330 2.650 1.00 93.44 88 ILE A O 1
ATOM 712 N N . PHE A 1 89 ? -5.074 -1.584 1.494 1.00 94.88 89 PHE A N 1
ATOM 713 C CA . PHE A 1 89 ? -3.686 -1.402 1.087 1.00 94.88 89 PHE A CA 1
ATOM 714 C C . PHE A 1 89 ? -3.576 -0.371 -0.041 1.00 94.88 89 PHE A C 1
ATOM 716 O O . PHE A 1 89 ? -4.220 -0.514 -1.076 1.00 94.88 89 PHE A O 1
ATOM 723 N N . ILE A 1 90 ? -2.741 0.656 0.133 1.00 94.38 90 ILE A N 1
ATOM 724 C CA . ILE A 1 90 ? -2.611 1.747 -0.850 1.00 94.38 90 ILE A CA 1
ATOM 725 C C . ILE A 1 90 ? -1.211 1.878 -1.458 1.00 94.38 90 ILE A C 1
ATOM 727 O O . ILE A 1 90 ? -1.046 2.581 -2.452 1.00 94.38 90 ILE A O 1
ATOM 731 N N . GLY A 1 91 ? -0.188 1.244 -0.879 1.00 93.94 91 GLY A N 1
ATOM 732 C CA . GLY A 1 91 ? 1.164 1.297 -1.433 1.00 93.94 91 GLY A CA 1
ATOM 733 C C . GLY A 1 91 ? 2.273 0.979 -0.437 1.00 93.94 91 GLY A C 1
ATOM 734 O O . GLY A 1 91 ? 2.038 0.591 0.704 1.00 93.94 91 GLY A O 1
ATOM 735 N N . TYR A 1 92 ? 3.514 1.166 -0.872 1.00 94.44 92 TYR A N 1
ATOM 736 C CA . TYR A 1 92 ? 4.704 0.738 -0.136 1.00 94.44 92 TYR A CA 1
ATOM 737 C C . TYR A 1 92 ? 5.365 1.894 0.632 1.00 94.44 92 TYR A C 1
ATOM 739 O O . TYR A 1 92 ? 5.210 3.073 0.301 1.00 94.44 92 TYR A O 1
ATOM 747 N N . SER A 1 93 ? 6.108 1.552 1.680 1.00 93.44 93 SER A N 1
ATOM 748 C CA . SER A 1 93 ? 6.969 2.453 2.448 1.00 93.44 93 SER A CA 1
ATOM 749 C C . SER A 1 93 ? 8.295 1.751 2.750 1.00 93.44 93 SER A C 1
ATOM 751 O O . SER A 1 93 ? 8.364 0.524 2.761 1.00 93.44 93 SER A O 1
ATOM 753 N N . SER A 1 94 ? 9.351 2.509 3.043 1.00 88.38 94 SER A N 1
ATOM 754 C CA . SER A 1 94 ? 10.633 1.942 3.493 1.00 88.38 94 SER A CA 1
ATOM 755 C C . SER A 1 94 ? 10.487 1.129 4.783 1.00 88.38 94 SER A C 1
ATOM 757 O O . SER A 1 94 ? 11.187 0.145 4.991 1.00 88.38 94 SER A O 1
ATOM 759 N N . MET A 1 95 ? 9.541 1.527 5.636 1.00 89.19 95 MET A N 1
ATOM 760 C CA . MET A 1 95 ? 9.308 0.936 6.952 1.00 89.19 95 MET A CA 1
ATOM 761 C C . MET A 1 95 ? 8.169 -0.089 6.977 1.00 89.19 95 MET A C 1
ATOM 763 O O . MET A 1 95 ? 7.842 -0.558 8.062 1.00 89.19 95 MET A O 1
ATOM 767 N N . GLY A 1 96 ? 7.553 -0.434 5.839 1.00 92.75 96 GLY A N 1
ATOM 768 C CA . GLY A 1 96 ? 6.436 -1.382 5.771 1.00 92.75 96 GLY A CA 1
ATOM 769 C C . GLY A 1 96 ? 5.418 -1.039 4.684 1.00 92.75 96 GLY A C 1
ATOM 770 O O . GLY A 1 96 ? 5.763 -0.522 3.625 1.00 92.75 96 GLY A O 1
ATOM 771 N N . TYR A 1 97 ? 4.144 -1.300 4.955 1.00 94.94 97 TYR A N 1
ATOM 772 C CA . TYR A 1 97 ? 3.043 -1.078 4.021 1.00 94.94 97 TYR A CA 1
ATOM 773 C C . TYR A 1 97 ? 2.213 0.134 4.434 1.00 94.94 97 TYR A C 1
ATOM 775 O O . TYR A 1 97 ? 1.944 0.339 5.618 1.00 94.94 97 TYR A O 1
ATOM 783 N N . ARG A 1 98 ? 1.796 0.936 3.454 1.00 95.00 98 ARG A N 1
ATOM 784 C CA . ARG A 1 98 ? 0.840 2.027 3.639 1.00 95.00 98 ARG A CA 1
ATOM 785 C C . ARG A 1 98 ? -0.567 1.468 3.505 1.00 95.00 98 ARG A C 1
ATOM 787 O O . ARG A 1 98 ? -0.919 0.856 2.495 1.00 95.00 98 ARG A O 1
ATOM 794 N N . VAL A 1 99 ? -1.364 1.708 4.529 1.00 95.00 99 VAL A N 1
ATOM 795 C CA . VAL A 1 99 ? -2.740 1.237 4.654 1.00 95.00 99 VAL A CA 1
ATOM 796 C C . VAL A 1 99 ? -3.631 2.416 5.013 1.00 95.00 99 VAL A C 1
ATOM 798 O O . VAL A 1 99 ? -3.232 3.290 5.781 1.00 95.00 99 VAL A O 1
ATOM 801 N N . MET A 1 100 ? -4.818 2.464 4.425 1.00 93.75 100 MET A N 1
ATOM 802 C CA . MET A 1 100 ? -5.790 3.529 4.624 1.00 93.75 100 MET A CA 1
ATOM 803 C C . MET A 1 100 ? -7.008 2.994 5.361 1.00 93.75 100 MET A C 1
ATOM 805 O O . MET A 1 100 ? -7.586 1.975 4.982 1.00 93.75 100 MET A O 1
ATOM 809 N N . ASP A 1 101 ? -7.420 3.711 6.395 1.00 91.56 101 ASP A N 1
ATOM 810 C CA . ASP A 1 101 ? -8.691 3.466 7.060 1.00 91.56 101 ASP A CA 1
ATOM 811 C C . ASP A 1 101 ? -9.855 3.947 6.179 1.00 91.56 101 ASP A C 1
ATOM 813 O O . ASP A 1 101 ? -9.841 5.063 5.662 1.00 91.56 101 ASP A O 1
ATOM 817 N N . ILE A 1 102 ? -10.872 3.105 6.011 1.00 85.56 102 ILE A N 1
ATOM 818 C CA . ILE A 1 102 ? -12.027 3.370 5.143 1.00 85.56 102 ILE A CA 1
ATOM 819 C C . ILE A 1 102 ? -12.887 4.496 5.723 1.00 85.56 102 ILE A C 1
ATOM 821 O O . ILE A 1 102 ? -13.394 5.332 4.976 1.00 85.56 102 ILE A O 1
ATOM 825 N N . VAL A 1 103 ? -13.012 4.532 7.054 1.00 86.44 103 VAL A N 1
ATOM 826 C CA . VAL A 1 103 ? -13.888 5.471 7.765 1.00 86.44 103 VAL A CA 1
ATOM 827 C C . VAL A 1 103 ? -13.201 6.820 7.924 1.00 86.44 103 VAL A C 1
ATOM 829 O O . VAL A 1 103 ? -13.716 7.845 7.494 1.00 86.44 103 VAL A O 1
ATOM 832 N N . THR A 1 104 ? -12.002 6.825 8.511 1.00 89.75 104 THR A N 1
ATOM 833 C CA . THR A 1 104 ? -11.297 8.076 8.834 1.00 89.75 104 THR A CA 1
ATOM 834 C C . THR A 1 104 ? -10.477 8.630 7.671 1.00 89.75 104 THR A C 1
ATOM 836 O O . THR A 1 104 ? -9.949 9.734 7.780 1.00 89.75 104 THR A O 1
ATOM 839 N N . ARG A 1 105 ? -10.309 7.859 6.582 1.00 87.44 105 ARG A N 1
ATOM 840 C CA . ARG A 1 105 ? -9.417 8.162 5.444 1.00 87.44 105 ARG A CA 1
ATOM 841 C C . ARG A 1 105 ? -7.958 8.419 5.843 1.00 87.44 105 ARG A C 1
ATOM 843 O O . ARG A 1 105 ? -7.163 8.876 5.024 1.00 87.44 105 ARG A O 1
ATOM 850 N N . ARG A 1 106 ? -7.571 8.097 7.083 1.00 91.19 106 ARG A N 1
ATOM 851 C CA . ARG A 1 106 ? -6.202 8.268 7.575 1.00 91.19 106 ARG A CA 1
ATOM 852 C C . ARG A 1 106 ? -5.301 7.173 7.028 1.00 91.19 106 ARG A C 1
ATOM 854 O O . ARG A 1 106 ? -5.652 5.992 7.042 1.00 91.19 106 ARG A O 1
ATOM 861 N N . VAL A 1 107 ? -4.112 7.576 6.595 1.00 92.56 107 VAL A N 1
ATOM 862 C CA . VAL A 1 107 ? -3.065 6.674 6.118 1.00 92.56 107 VAL A CA 1
ATOM 863 C C . VAL A 1 107 ? -2.109 6.363 7.260 1.00 92.56 107 VAL A C 1
ATOM 865 O O . VAL A 1 107 ? -1.575 7.267 7.894 1.00 92.56 107 VAL A O 1
ATOM 868 N N . THR A 1 108 ? -1.872 5.079 7.505 1.00 93.00 108 THR A N 1
ATOM 869 C CA . THR A 1 108 ? -0.920 4.583 8.505 1.00 93.00 108 THR A CA 1
ATOM 870 C C . THR A 1 108 ? 0.113 3.685 7.829 1.00 93.00 108 THR A C 1
ATOM 872 O O . THR A 1 108 ? -0.162 3.069 6.799 1.00 93.00 108 THR A O 1
ATOM 875 N N . VAL A 1 109 ? 1.319 3.612 8.393 1.00 94.88 109 VAL A N 1
ATOM 876 C CA . VAL A 1 109 ? 2.356 2.666 7.964 1.00 94.88 109 VAL A CA 1
ATOM 877 C C . VAL A 1 109 ? 2.428 1.532 8.977 1.00 94.88 109 VAL A C 1
ATOM 879 O O . VAL A 1 109 ? 2.570 1.785 10.169 1.00 94.88 109 VAL A O 1
ATOM 882 N N . SER A 1 110 ? 2.345 0.285 8.517 1.00 93.25 110 SER A N 1
ATOM 883 C CA . SER A 1 110 ? 2.495 -0.888 9.380 1.00 93.25 110 SER A CA 1
ATOM 884 C C . SER A 1 110 ? 3.277 -2.002 8.690 1.00 93.25 110 SER A C 1
ATOM 886 O O . SER A 1 110 ? 3.162 -2.206 7.482 1.00 93.25 110 SER A O 1
ATOM 888 N N . ARG A 1 111 ? 4.085 -2.732 9.465 1.00 91.69 111 ARG A N 1
ATOM 889 C CA . ARG A 1 111 ? 4.823 -3.925 9.004 1.00 91.69 111 ARG A CA 1
ATOM 890 C C . ARG A 1 111 ? 3.982 -5.190 9.100 1.00 91.69 111 ARG A C 1
ATOM 892 O O . ARG A 1 111 ? 4.051 -6.048 8.229 1.00 91.69 111 ARG A O 1
ATOM 899 N N . ASN A 1 112 ? 3.171 -5.279 10.150 1.00 90.69 112 ASN A N 1
ATOM 900 C CA . ASN A 1 112 ? 2.404 -6.470 10.487 1.00 90.69 112 ASN A CA 1
ATOM 901 C C . ASN A 1 112 ? 0.994 -6.346 9.916 1.00 90.69 112 ASN A C 1
ATOM 903 O O . ASN A 1 112 ? 0.053 -5.943 10.608 1.00 90.69 112 ASN A O 1
ATOM 907 N N . VAL A 1 113 ? 0.880 -6.668 8.630 1.00 92.88 113 VAL A N 1
ATOM 908 C CA . VAL A 1 113 ? -0.361 -6.585 7.862 1.00 92.88 113 VAL A CA 1
ATOM 909 C C . VAL A 1 113 ? -0.644 -7.939 7.222 1.00 92.88 113 VAL A C 1
ATOM 911 O O . VAL A 1 113 ? 0.238 -8.530 6.602 1.00 92.88 113 VAL A O 1
ATOM 914 N N . ARG A 1 114 ? -1.875 -8.436 7.371 1.00 93.50 114 ARG A N 1
ATOM 915 C CA . ARG A 1 114 ? -2.362 -9.599 6.621 1.00 93.50 114 ARG A CA 1
ATOM 916 C C . ARG A 1 114 ? -3.220 -9.133 5.455 1.00 93.50 114 ARG A C 1
ATOM 918 O O . ARG A 1 114 ? -4.201 -8.428 5.668 1.00 93.50 114 ARG A O 1
ATOM 925 N N . PHE A 1 115 ? -2.858 -9.542 4.246 1.00 93.19 115 PHE A N 1
ATOM 926 C CA . PHE A 1 115 ? -3.558 -9.161 3.022 1.00 93.19 115 PHE A CA 1
ATOM 927 C C . PHE A 1 115 ? -4.561 -10.237 2.617 1.00 93.19 115 PHE A C 1
ATOM 929 O O . PHE A 1 115 ? -4.250 -11.427 2.654 1.00 93.19 115 PHE A O 1
ATOM 936 N N . ASN A 1 116 ? -5.757 -9.813 2.224 1.00 90.88 116 ASN A N 1
ATOM 937 C CA . ASN A 1 116 ? -6.745 -10.656 1.572 1.00 90.88 116 ASN A CA 1
ATOM 938 C C . ASN A 1 116 ? -6.912 -10.200 0.119 1.00 90.88 116 ASN A C 1
ATOM 940 O O . ASN A 1 116 ? -7.693 -9.303 -0.195 1.00 90.88 116 ASN A O 1
ATOM 944 N N . GLU A 1 117 ? -6.150 -10.840 -0.762 1.00 85.88 117 GLU A N 1
ATOM 945 C CA . GLU A 1 117 ? -6.083 -10.511 -2.190 1.00 85.88 117 GLU A CA 1
ATOM 946 C C . GLU A 1 117 ? -7.186 -11.205 -3.006 1.00 85.88 117 GLU A C 1
ATOM 948 O O . GLU A 1 117 ? -7.529 -10.749 -4.093 1.00 85.88 117 GLU A O 1
ATOM 953 N N . LYS A 1 118 ? -7.816 -12.256 -2.457 1.00 75.69 118 LYS A N 1
ATOM 954 C CA . LYS A 1 118 ? -8.852 -13.043 -3.150 1.00 75.69 118 LYS A CA 1
ATOM 955 C C . LYS A 1 118 ? -10.110 -12.231 -3.456 1.00 75.69 118 LYS A C 1
ATOM 957 O O . LYS A 1 118 ? -10.767 -12.478 -4.461 1.00 75.69 118 LYS A O 1
ATOM 962 N N . LYS A 1 119 ? -10.427 -11.245 -2.613 1.00 61.09 119 LYS A N 1
ATOM 963 C CA . LYS A 1 119 ? -11.656 -10.455 -2.743 1.00 61.09 119 LYS A CA 1
ATOM 964 C C . LYS A 1 119 ? -11.671 -9.560 -3.989 1.00 61.09 119 LYS A C 1
ATOM 966 O O . LYS A 1 119 ? -12.722 -9.356 -4.579 1.00 61.09 119 LYS A O 1
ATOM 971 N N . LEU A 1 120 ? -10.501 -9.097 -4.443 1.00 60.31 120 LEU A N 1
ATOM 972 C CA . LEU A 1 120 ? -10.401 -8.377 -5.719 1.00 60.31 120 LEU A CA 1
ATOM 973 C C . LEU A 1 120 ? -10.677 -9.276 -6.927 1.00 60.31 120 LEU A C 1
ATOM 975 O O . LEU A 1 120 ? -11.078 -8.774 -7.969 1.00 60.31 120 LEU A O 1
ATOM 979 N N . ILE A 1 121 ? -10.426 -10.580 -6.810 1.00 54.06 121 ILE A N 1
ATOM 980 C CA . ILE A 1 121 ? -10.571 -11.533 -7.915 1.00 54.06 121 ILE A CA 1
ATOM 981 C C . ILE A 1 121 ? -12.029 -12.005 -8.013 1.00 54.06 121 ILE A C 1
ATOM 983 O O . ILE A 1 121 ? -12.568 -12.080 -9.114 1.00 54.06 121 ILE A O 1
ATOM 987 N N . SER A 1 122 ? -12.702 -12.243 -6.879 1.00 54.50 122 SER A N 1
ATOM 988 C CA . SER A 1 122 ? -14.115 -12.656 -6.856 1.00 54.50 122 SER A CA 1
ATOM 989 C C . SER A 1 122 ? -15.059 -11.596 -7.425 1.00 54.50 122 SER A C 1
ATOM 991 O O . SER A 1 122 ? -15.946 -11.929 -8.206 1.00 54.50 122 SER A O 1
ATOM 993 N N . ASP A 1 123 ? -14.833 -10.321 -7.095 1.00 57.59 123 ASP A N 1
ATOM 994 C CA . ASP A 1 123 ? -15.665 -9.217 -7.592 1.00 57.59 123 ASP A CA 1
ATOM 995 C C . ASP A 1 123 ? -15.491 -8.996 -9.110 1.00 57.59 123 ASP A C 1
ATOM 997 O O . ASP A 1 123 ? -16.370 -8.427 -9.752 1.00 57.59 123 ASP A O 1
ATOM 1001 N N . LYS A 1 124 ? -14.370 -9.453 -9.694 1.00 50.41 124 LYS A N 1
ATOM 1002 C CA . LYS A 1 124 ? -14.101 -9.396 -11.143 1.00 50.41 124 LYS A CA 1
ATOM 1003 C C . LYS A 1 124 ? -14.691 -10.591 -11.895 1.00 50.41 124 LYS A C 1
ATOM 1005 O O . LYS A 1 124 ? -15.234 -10.406 -12.978 1.00 50.41 124 LYS A O 1
ATOM 1010 N N . LEU A 1 125 ? -14.640 -11.792 -11.314 1.00 50.97 125 LEU A N 1
ATOM 1011 C CA . LEU A 1 125 ? -15.261 -12.992 -11.894 1.00 50.97 125 LEU A CA 1
ATOM 1012 C C . LEU A 1 125 ? -16.791 -12.876 -11.945 1.00 50.97 125 LEU A C 1
ATOM 1014 O O . LEU A 1 125 ? -17.394 -13.267 -12.935 1.00 50.97 125 LEU A O 1
ATOM 1018 N N . ALA A 1 126 ? -17.415 -12.256 -10.938 1.00 50.38 126 ALA A N 1
ATOM 1019 C CA . ALA A 1 126 ? -18.857 -11.991 -10.939 1.00 50.38 126 ALA A CA 1
ATOM 1020 C C . ALA A 1 126 ? -19.298 -10.921 -11.962 1.00 50.38 126 ALA A C 1
ATOM 1022 O O . ALA A 1 126 ? -20.481 -10.819 -12.269 1.00 50.38 126 ALA A O 1
ATOM 1023 N N . ALA A 1 127 ? -18.363 -10.116 -12.481 1.00 51.25 127 ALA A N 1
ATOM 1024 C CA . ALA A 1 127 ? -18.634 -9.052 -13.449 1.00 51.25 127 ALA A CA 1
ATOM 1025 C C . ALA A 1 127 ? -18.420 -9.483 -14.912 1.00 51.25 127 ALA A C 1
ATOM 1027 O O . ALA A 1 127 ? -18.535 -8.647 -15.806 1.00 51.25 127 ALA A O 1
ATOM 1028 N N . THR A 1 128 ? -18.120 -10.761 -15.165 1.00 40.44 128 THR A N 1
ATOM 1029 C CA . THR A 1 128 ? -18.093 -11.311 -16.526 1.00 40.44 128 THR A CA 1
ATOM 1030 C C . THR A 1 128 ? -19.406 -12.064 -16.743 1.00 40.44 128 THR A C 1
ATOM 1032 O O . THR A 1 128 ? -19.517 -13.202 -16.290 1.00 40.44 128 THR A O 1
ATOM 1035 N N . PRO A 1 129 ? -20.447 -11.460 -17.348 1.00 40.25 129 PRO A N 1
ATOM 1036 C CA . PRO A 1 129 ? -21.582 -12.249 -17.795 1.00 40.25 129 PRO A CA 1
ATOM 1037 C C . PRO A 1 129 ? -21.090 -13.238 -18.857 1.00 40.25 129 PRO A C 1
ATOM 1039 O O . PRO A 1 129 ? -20.415 -12.852 -19.812 1.00 40.25 129 PRO A O 1
ATOM 1042 N N . ASN A 1 130 ? -21.408 -14.514 -18.640 1.00 38.66 130 ASN A N 1
ATOM 1043 C CA . ASN A 1 130 ? -21.250 -15.594 -19.604 1.00 38.66 130 ASN A CA 1
ATOM 1044 C C . ASN A 1 130 ? -21.840 -15.160 -20.953 1.00 38.66 130 ASN A C 1
ATOM 1046 O O . ASN A 1 130 ? -23.055 -15.013 -21.069 1.00 38.66 130 ASN A O 1
ATOM 1050 N N . ILE A 1 131 ? -20.995 -14.980 -21.966 1.00 46.75 131 ILE A N 1
ATOM 1051 C CA . ILE A 1 131 ? -21.431 -15.057 -23.360 1.00 46.75 131 ILE A CA 1
ATOM 1052 C C . ILE A 1 131 ? -20.999 -16.438 -23.831 1.00 46.75 131 ILE A C 1
ATOM 1054 O O . ILE A 1 131 ? -19.945 -16.610 -24.432 1.00 46.75 131 ILE A O 1
ATOM 1058 N N . GLU A 1 132 ? -21.803 -17.432 -23.474 1.00 40.56 132 GLU A N 1
ATOM 1059 C CA . GLU A 1 132 ? -21.784 -18.731 -24.125 1.00 40.56 132 GLU A CA 1
ATOM 1060 C C . GLU A 1 132 ? -23.181 -19.001 -24.692 1.00 40.56 132 GLU A C 1
ATOM 1062 O O . GLU A 1 132 ? -24.143 -19.189 -23.949 1.00 40.56 132 GLU A O 1
ATOM 1067 N N . ASN A 1 133 ? -23.199 -19.050 -26.027 1.00 32.38 133 ASN A N 1
ATOM 1068 C CA . ASN A 1 133 ? -23.986 -19.931 -26.894 1.00 32.38 133 ASN A CA 1
ATOM 1069 C C . ASN A 1 133 ? -25.137 -19.341 -27.731 1.00 32.38 133 ASN A C 1
ATOM 1071 O O . ASN A 1 133 ? -26.193 -18.977 -27.229 1.00 32.38 133 ASN A O 1
ATOM 1075 N N . GLN A 1 134 ? -24.870 -19.446 -29.043 1.00 32.81 134 GLN A N 1
ATOM 1076 C CA . GLN A 1 134 ? -25.733 -19.850 -30.160 1.00 32.81 134 GLN A CA 1
ATOM 1077 C C . GLN A 1 134 ? -26.751 -18.863 -30.730 1.00 32.81 134 GLN A C 1
ATOM 1079 O O . GLN A 1 134 ? -27.784 -18.603 -30.137 1.00 32.81 134 GLN A O 1
ATOM 1084 N N . GLU A 1 135 ? -26.496 -18.487 -31.987 1.00 34.38 135 GLU A N 1
ATOM 1085 C CA . GLU A 1 135 ? -27.398 -18.796 -33.104 1.00 34.38 135 GLU A CA 1
ATOM 1086 C C . GLU A 1 135 ? -26.578 -18.876 -34.411 1.00 34.38 135 GLU A C 1
ATOM 1088 O O . GLU A 1 135 ? -26.398 -17.900 -35.130 1.00 34.38 135 GLU A O 1
ATOM 1093 N N . ASP A 1 136 ? -26.050 -20.068 -34.711 1.00 41.56 136 ASP A N 1
ATOM 1094 C CA . ASP A 1 136 ? -26.031 -20.533 -36.100 1.00 41.56 136 ASP A CA 1
ATOM 1095 C C . ASP A 1 136 ? -27.445 -21.056 -36.375 1.00 41.56 136 ASP A C 1
ATOM 1097 O O . ASP A 1 136 ? -27.866 -22.008 -35.719 1.00 41.56 136 ASP A O 1
ATOM 1101 N N . THR A 1 137 ? -28.190 -20.427 -37.290 1.00 42.44 137 THR A N 1
ATOM 1102 C CA . THR A 1 137 ? -28.947 -21.070 -38.390 1.00 42.44 137 THR A CA 1
ATOM 1103 C C . THR A 1 137 ? -29.970 -20.112 -39.031 1.00 42.44 137 THR A C 1
ATOM 1105 O O . THR A 1 137 ? -31.091 -19.953 -38.570 1.00 42.44 137 THR A O 1
ATOM 1108 N N . SER A 1 138 ? -29.617 -19.653 -40.237 1.00 41.97 138 SER A N 1
ATOM 1109 C CA . SER A 1 138 ? -30.441 -19.762 -41.457 1.00 41.97 138 SER A CA 1
ATOM 1110 C C . SER A 1 138 ? -31.537 -18.725 -41.816 1.00 41.97 138 SER A C 1
ATOM 1112 O O . SER A 1 138 ? -32.452 -18.455 -41.048 1.00 41.97 138 SER A O 1
ATOM 1114 N N . PHE A 1 139 ? -31.462 -18.314 -43.100 1.00 41.78 139 PHE A N 1
ATOM 1115 C CA . PHE A 1 139 ? -32.425 -17.602 -43.974 1.00 41.78 139 PHE A CA 1
ATOM 1116 C C . PHE A 1 139 ? -32.626 -16.103 -43.659 1.00 41.78 139 PHE A C 1
ATOM 1118 O O . PHE A 1 139 ? -33.016 -15.740 -42.559 1.00 41.78 139 PHE A O 1
ATOM 1125 N N . ILE A 1 140 ? -32.355 -15.153 -44.564 1.00 48.50 140 ILE A N 1
ATOM 1126 C CA . ILE A 1 140 ? -32.659 -15.056 -46.010 1.00 48.50 140 ILE A CA 1
ATOM 1127 C C . ILE A 1 140 ? -31.464 -14.479 -46.779 1.00 48.50 140 ILE A C 1
ATOM 1129 O O . ILE A 1 140 ? -30.824 -13.544 -46.247 1.00 48.50 140 ILE A O 1
#

Foldseek 3Di:
DVVQLQVQLVVLCVLLVHDPVLSVQSSQQSVVVQQQAQDVVVVRDGVVCVVPVDHDDCVQDDRFNWWKWAADDPVVDDPPDDRTDIWGFHHADPQDTWTAHPVVRDIDGDHDIDTDRVVSVVVVVVPDPDPDDDDPDDDD

pLDDT: mean 83.34, std 16.89, range [32.38, 95.31]

Sequence (140 aa):
MNRTLFDKARAMLYDSKLPKSCWGYAIQAAAFLHNRIPCTSINDHTPYELKYSTKPDLSKIRIVGCDAYVRVADTQRRKLDPKSKKMIFIGYSSMGYRVMDIVTRRVTVSRNVRFNEKKLISDKLAATPNIENQEDTSFI

Organism: Araneus ventricosus (NCBI:txid182803)

Radius of gyration: 20.03 Å; chains: 1; bounding box: 56×33×73 Å

InterPro domains:
  IPR012337 Ribonuclease H-like superfamily [SSF53098] (1-51)
  IPR036397 Ribonuclease H superfamily [G3DSA:3.30.420.10] (1-80)
  IPR039537 Retrotransposon Ty1/copia-like [PTHR42648] (1-106)
  IPR057670 Retroviral polymerase, SH3-like domain [PF25597] (66-123)

Secondary structure (DSSP, 8-state):
-HHHHHHHHHHHHHHHT--GGGHHHHHHHHHHHHTTS--GGGTT--HHHHHHSS---GGG---TT-EEEEEPPGGG--TT--SEEEEEEEEEETTEEEEE-TTT--EEEES-EEEE-HHHHHHHHTTS------------